Protein AF-A0A662J1P5-F1 (afdb_monomer)

Secondary structure (DSSP, 8-state):
--TTHHHHHHT--HHHHHHHHHHHHHHHHHHHHHHHHHH--HHHHHHHHHHHHHHHHHHHHHHHHHHTTS---HHHHHHHHHHHHHHHHHHHHHHS---

Structure (mmCIF, N/CA/C/O backbone):
data_AF-A0A662J1P5-F1
#
_entry.id   AF-A0A662J1P5-F1
#
loop_
_atom_site.group_PDB
_atom_site.id
_atom_site.type_symbol
_atom_site.label_atom_id
_atom_site.label_alt_id
_atom_site.label_comp_id
_atom_site.label_asym_id
_atom_site.label_entity_id
_atom_site.label_seq_id
_atom_site.pdbx_PDB_ins_code
_atom_site.Cartn_x
_atom_site.Cartn_y
_atom_site.Cartn_z
_atom_site.occupancy
_atom_site.B_iso_or_equiv
_atom_site.auth_seq_id
_atom_site.auth_comp_id
_atom_site.auth_asym_id
_atom_site.auth_atom_id
_atom_site.pdbx_PDB_model_num
ATOM 1 N N . MET A 1 1 ? -34.157 16.886 10.106 1.00 46.69 1 MET A N 1
ATOM 2 C CA . MET A 1 1 ? -32.851 16.217 10.322 1.00 46.69 1 MET A CA 1
ATOM 3 C C . MET A 1 1 ? -31.804 16.502 9.219 1.00 46.69 1 MET A C 1
ATOM 5 O O . MET A 1 1 ? -30.836 15.769 9.108 1.00 46.69 1 MET A O 1
ATOM 9 N N . ALA A 1 2 ? -31.903 17.608 8.457 1.00 52.12 2 ALA A N 1
ATOM 10 C CA . ALA A 1 2 ? -31.002 17.923 7.328 1.00 52.12 2 ALA A CA 1
ATOM 11 C C . ALA A 1 2 ? -29.864 18.929 7.643 1.00 52.12 2 ALA A C 1
ATOM 13 O O . ALA A 1 2 ? -29.051 19.243 6.781 1.00 52.12 2 ALA A O 1
ATOM 14 N N . LYS A 1 3 ? -29.778 19.455 8.876 1.00 49.72 3 LYS A N 1
ATOM 15 C CA . LYS A 1 3 ? -28.873 20.575 9.219 1.00 49.72 3 LYS A CA 1
ATOM 16 C C . LYS A 1 3 ? -27.455 20.144 9.643 1.00 49.72 3 LYS A C 1
ATOM 18 O O . LYS A 1 3 ? -26.560 20.981 9.687 1.00 49.72 3 LYS A O 1
ATOM 23 N N . ALA A 1 4 ? -27.229 18.854 9.919 1.00 52.78 4 ALA A N 1
ATOM 24 C CA . ALA A 1 4 ? -25.916 18.325 10.319 1.00 52.78 4 ALA A CA 1
ATOM 25 C C . ALA A 1 4 ? -25.026 17.927 9.123 1.00 52.78 4 ALA A C 1
ATOM 27 O O . ALA A 1 4 ? -23.809 18.072 9.182 1.00 52.78 4 ALA A O 1
ATOM 28 N N . GLN A 1 5 ? -25.633 17.511 8.007 1.00 52.62 5 GLN A N 1
ATOM 29 C CA . GLN A 1 5 ? -24.929 17.105 6.781 1.00 52.62 5 GLN A CA 1
ATOM 30 C C . GLN A 1 5 ? -24.227 18.297 6.089 1.00 52.62 5 GLN A C 1
ATOM 32 O O . GLN A 1 5 ? -23.157 18.139 5.508 1.00 52.62 5 GLN A O 1
ATOM 37 N N . GLY A 1 6 ? -24.762 19.520 6.231 1.00 42.75 6 GLY A N 1
ATOM 38 C CA . GLY A 1 6 ? -24.180 20.737 5.644 1.00 42.75 6 GLY A CA 1
ATOM 39 C C . GLY A 1 6 ? -22.871 21.208 6.294 1.00 42.75 6 GLY A C 1
ATOM 40 O O . GLY A 1 6 ? -22.030 21.780 5.614 1.00 42.75 6 GLY A O 1
ATOM 41 N N . LYS A 1 7 ? -22.642 20.933 7.587 1.00 49.41 7 LYS A N 1
ATOM 42 C CA . LYS A 1 7 ? -21.355 21.235 8.253 1.00 49.41 7 LYS A CA 1
ATOM 43 C C . LYS A 1 7 ? -20.310 20.136 8.049 1.00 49.41 7 LYS A C 1
ATOM 45 O O . LYS A 1 7 ? -19.119 20.428 8.067 1.00 49.41 7 LYS A O 1
ATOM 50 N N . LEU A 1 8 ? -20.761 18.903 7.816 1.00 54.41 8 LEU A N 1
ATOM 51 C CA . LEU A 1 8 ? -19.901 17.745 7.580 1.00 54.41 8 LEU A CA 1
ATOM 52 C C . LEU A 1 8 ? -19.174 17.834 6.223 1.00 54.41 8 LEU A C 1
ATOM 54 O O . LEU A 1 8 ? -18.015 17.451 6.122 1.00 54.41 8 LEU A O 1
ATOM 58 N N . CYS A 1 9 ? -19.822 18.415 5.206 1.00 54.41 9 CYS A N 1
ATOM 59 C CA . CYS A 1 9 ? -19.241 18.616 3.872 1.00 54.41 9 CYS A CA 1
ATOM 60 C C . CYS A 1 9 ? -18.371 19.889 3.755 1.00 54.41 9 CYS A C 1
ATOM 62 O O . CYS A 1 9 ? -17.449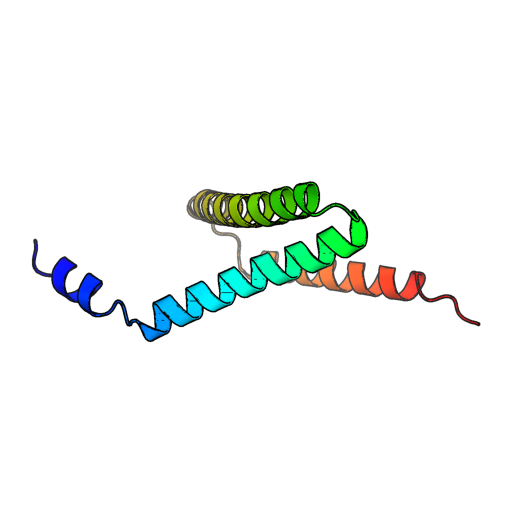 19.930 2.945 1.00 54.41 9 CYS A O 1
ATOM 64 N N . LEU A 1 10 ? -18.625 20.928 4.563 1.00 53.38 10 LEU A N 1
ATOM 65 C CA . LEU A 1 10 ? -17.890 22.206 4.506 1.00 53.38 10 LEU A CA 1
ATOM 66 C C . LEU A 1 10 ? -16.519 22.171 5.201 1.00 53.38 10 LEU A C 1
ATOM 68 O O . LEU A 1 10 ? -15.676 23.024 4.938 1.00 53.38 10 LEU A O 1
ATOM 72 N N . VAL A 1 11 ? -16.267 21.166 6.046 1.00 55.25 11 VAL A N 1
ATOM 73 C CA . VAL A 1 11 ? -14.940 20.880 6.626 1.00 55.25 11 VAL A CA 1
ATOM 74 C C . VAL A 1 11 ? -14.274 19.706 5.893 1.00 55.25 11 VAL A C 1
ATOM 76 O O . VAL A 1 11 ? -13.388 19.035 6.414 1.00 55.25 11 VAL A O 1
ATOM 79 N N . ALA A 1 12 ? -14.616 19.488 4.622 1.00 55.75 12 ALA A N 1
ATOM 80 C CA . ALA A 1 12 ? -13.679 18.885 3.683 1.00 55.75 12 ALA A CA 1
ATOM 81 C C . ALA A 1 12 ? -12.547 19.899 3.439 1.00 55.75 12 ALA A C 1
ATOM 83 O O . ALA A 1 12 ? -12.498 20.595 2.429 1.00 55.75 12 ALA A O 1
ATOM 84 N N . ASN A 1 13 ? -11.663 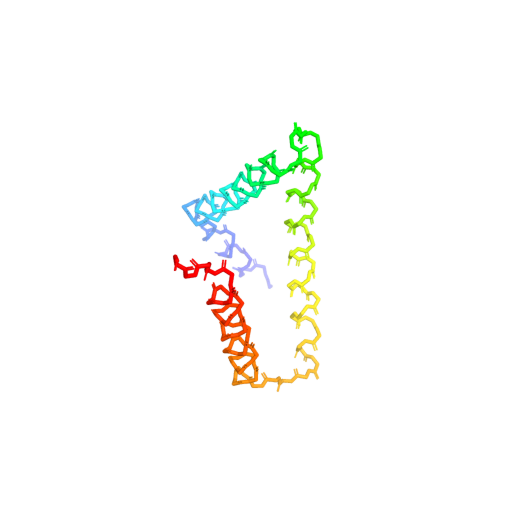20.053 4.427 1.00 67.31 13 ASN A N 1
ATOM 85 C CA . ASN A 1 13 ? -10.486 20.897 4.324 1.00 67.31 13 ASN A CA 1
ATOM 86 C C . ASN A 1 13 ? -9.671 20.384 3.131 1.00 67.31 13 ASN A C 1
ATOM 88 O O . ASN A 1 13 ? -9.108 19.289 3.194 1.00 67.31 13 ASN A O 1
ATOM 92 N N . SER A 1 14 ? -9.628 21.148 2.039 1.00 67.50 14 SER A N 1
ATOM 93 C CA . SER A 1 14 ? -8.917 20.787 0.806 1.00 67.50 14 SER A CA 1
ATOM 94 C C . SER A 1 14 ? -7.468 20.378 1.079 1.00 67.50 14 SER A C 1
ATOM 96 O O . SER A 1 14 ? -6.942 19.492 0.411 1.00 67.50 14 SER A O 1
ATOM 98 N N . LYS A 1 15 ? -6.855 20.926 2.138 1.00 74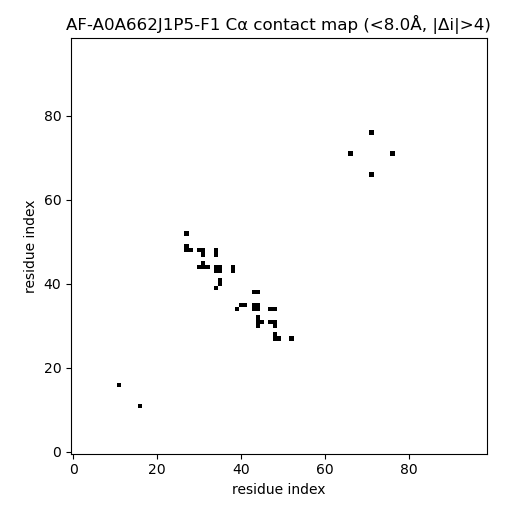.94 15 LYS A N 1
ATOM 99 C CA . LYS A 1 15 ? -5.516 20.550 2.612 1.00 74.94 15 LYS A CA 1
ATOM 100 C C . LYS A 1 15 ? -5.446 19.115 3.146 1.00 74.94 15 LYS A C 1
ATOM 102 O O . LYS A 1 15 ? -4.441 18.446 2.936 1.00 74.94 15 LYS A O 1
ATOM 107 N N . VAL A 1 16 ? -6.486 18.628 3.825 1.00 76.94 16 VAL A N 1
ATOM 108 C CA . VAL A 1 16 ? -6.547 17.258 4.368 1.00 76.94 16 VAL A CA 1
ATOM 109 C C . VAL A 1 16 ? -6.796 16.250 3.251 1.00 76.94 16 VAL A C 1
ATOM 111 O O . VAL A 1 16 ? -6.112 15.232 3.198 1.00 76.94 16 VAL A O 1
ATOM 114 N N . LEU A 1 17 ? -7.705 16.552 2.318 1.00 78.00 17 LEU A N 1
ATOM 115 C CA . LEU A 1 17 ? -7.917 15.715 1.133 1.00 78.00 17 LEU A CA 1
ATOM 116 C C . LEU A 1 17 ? -6.659 15.649 0.262 1.00 78.00 17 LEU A C 1
ATOM 118 O O . LEU A 1 17 ? -6.238 14.555 -0.108 1.00 78.00 17 LEU A O 1
ATOM 122 N N . ALA A 1 18 ? -6.010 16.791 0.015 1.00 81.56 18 ALA A N 1
ATOM 123 C CA . ALA A 1 18 ? -4.746 16.842 -0.712 1.00 81.56 18 ALA A CA 1
ATOM 124 C C . ALA A 1 18 ? -3.649 16.050 0.010 1.00 81.56 18 ALA A C 1
ATOM 126 O O . ALA A 1 18 ? -2.961 15.255 -0.620 1.00 81.56 18 ALA A O 1
ATOM 127 N N . LYS A 1 19 ? -3.518 16.188 1.336 1.00 78.19 19 LYS A N 1
ATOM 128 C CA . LYS A 1 19 ? -2.545 15.421 2.129 1.00 78.19 19 LYS A CA 1
ATOM 129 C C . LYS A 1 19 ? -2.775 13.911 2.015 1.00 78.19 19 LYS A C 1
ATOM 131 O O . LYS A 1 19 ? -1.823 13.168 1.784 1.00 78.19 19 LYS A O 1
ATOM 136 N N . THR A 1 20 ? -4.019 13.458 2.160 1.00 80.00 20 THR A N 1
ATOM 137 C CA . THR A 1 20 ? -4.370 12.035 2.056 1.00 80.00 20 THR A CA 1
ATOM 138 C C . THR A 1 20 ? -4.131 11.510 0.645 1.00 80.00 20 THR A C 1
ATOM 140 O O . THR A 1 20 ? -3.553 10.436 0.487 1.00 80.00 20 THR A O 1
ATOM 143 N N . PHE A 1 21 ? -4.510 12.273 -0.380 1.00 86.31 21 PHE A N 1
ATOM 144 C CA . PHE A 1 21 ? -4.277 11.900 -1.771 1.00 86.31 21 PHE A CA 1
ATOM 145 C C . PHE A 1 21 ? -2.780 11.797 -2.079 1.00 86.31 21 PHE A C 1
ATOM 147 O O . PHE A 1 21 ? -2.336 10.768 -2.583 1.00 86.31 21 PHE A O 1
ATOM 154 N N . SER A 1 22 ? -1.983 12.791 -1.679 1.00 85.56 22 SER A N 1
ATOM 155 C CA . SER A 1 22 ? -0.527 12.764 -1.842 1.00 85.56 22 SER A CA 1
ATOM 156 C C . SER A 1 22 ? 0.104 11.556 -1.150 1.00 85.56 22 SER A C 1
ATOM 158 O O . SER A 1 22 ? 0.958 10.896 -1.734 1.00 85.56 22 SER A O 1
ATOM 160 N N . TRP A 1 23 ? -0.347 11.206 0.058 1.00 84.44 23 TRP A N 1
ATOM 161 C CA . TRP A 1 23 ? 0.137 10.011 0.755 1.00 84.44 23 TRP A CA 1
ATOM 162 C C . TRP A 1 23 ? -0.177 8.716 -0.006 1.00 84.44 23 TRP A C 1
ATOM 164 O O . TRP A 1 23 ? 0.667 7.826 -0.110 1.00 84.44 23 TRP A O 1
ATOM 174 N N . LYS A 1 24 ? -1.378 8.614 -0.583 1.00 87.81 24 LYS A N 1
ATOM 175 C CA . LYS A 1 24 ? -1.797 7.446 -1.369 1.00 87.81 24 LYS A CA 1
ATOM 176 C C . LYS A 1 24 ? -1.029 7.330 -2.682 1.00 87.81 24 LYS A C 1
ATOM 178 O O . LYS A 1 24 ? -0.556 6.242 -3.002 1.00 87.81 24 LYS A O 1
ATOM 183 N N . VAL A 1 25 ? -0.840 8.443 -3.389 1.00 89.19 25 VAL A N 1
ATOM 184 C CA . VAL A 1 25 ? -0.048 8.501 -4.626 1.00 89.19 25 VAL A CA 1
ATOM 185 C C . VAL A 1 25 ? 1.396 8.082 -4.364 1.00 89.19 25 VAL A C 1
ATOM 187 O O . VAL A 1 25 ? 1.914 7.230 -5.081 1.00 89.19 25 VAL A O 1
ATOM 190 N N . LEU A 1 26 ? 2.018 8.596 -3.298 1.00 92.25 26 LEU A N 1
ATOM 191 C CA . LEU A 1 26 ? 3.361 8.175 -2.894 1.00 92.25 26 LEU A CA 1
ATOM 192 C C . LEU A 1 26 ? 3.421 6.675 -2.581 1.00 92.25 26 LEU A C 1
ATOM 194 O O . LEU A 1 26 ? 4.346 6.004 -3.021 1.00 92.25 26 LEU A O 1
ATOM 198 N N . GLY A 1 27 ? 2.428 6.125 -1.879 1.00 87.75 27 GLY A N 1
ATOM 199 C CA . GLY A 1 27 ? 2.379 4.690 -1.582 1.00 87.75 27 GLY A CA 1
ATOM 200 C C . GLY A 1 27 ? 2.293 3.810 -2.834 1.00 87.75 27 GLY A C 1
ATOM 201 O O . GLY A 1 27 ? 2.999 2.806 -2.928 1.00 87.75 27 GLY A O 1
ATOM 202 N N . VAL A 1 28 ? 1.460 4.193 -3.807 1.00 92.00 28 VAL A N 1
ATOM 203 C CA . VAL A 1 28 ? 1.350 3.484 -5.094 1.00 92.00 28 VAL A CA 1
ATOM 204 C C . VAL A 1 28 ? 2.651 3.602 -5.892 1.00 92.00 28 VAL A C 1
ATOM 206 O O . VAL A 1 28 ? 3.126 2.594 -6.407 1.00 92.00 28 VAL A O 1
ATOM 209 N N . LEU A 1 29 ? 3.261 4.791 -5.944 1.00 94.38 29 LEU A N 1
ATOM 210 C CA . LEU A 1 29 ? 4.532 5.027 -6.637 1.00 94.38 29 LEU A CA 1
ATOM 211 C C . LEU A 1 29 ? 5.679 4.215 -6.036 1.00 94.38 29 LEU A C 1
ATOM 213 O O . LEU A 1 29 ? 6.391 3.539 -6.769 1.00 94.38 29 LEU A O 1
ATOM 217 N N . THR A 1 30 ? 5.847 4.240 -4.714 1.00 92.62 30 THR A N 1
ATOM 218 C CA . THR A 1 30 ? 6.909 3.481 -4.043 1.00 92.62 30 THR A CA 1
ATOM 219 C C . THR A 1 30 ? 6.761 1.989 -4.308 1.00 92.62 30 THR A C 1
ATOM 221 O O . THR A 1 30 ? 7.733 1.330 -4.669 1.00 92.62 30 THR A O 1
ATOM 224 N N . LEU A 1 31 ? 5.543 1.449 -4.192 1.00 93.44 31 LEU A N 1
ATOM 225 C CA . LEU A 1 31 ? 5.307 0.034 -4.463 1.00 93.44 31 LEU A CA 1
ATOM 226 C C . LEU A 1 31 ? 5.504 -0.309 -5.943 1.00 93.44 31 LEU A C 1
ATOM 228 O O . LEU A 1 31 ? 6.046 -1.367 -6.254 1.00 93.44 31 LEU A O 1
ATOM 232 N N . PHE A 1 32 ? 5.115 0.584 -6.852 1.00 92.12 32 PHE A N 1
ATOM 233 C CA . PHE A 1 32 ? 5.381 0.438 -8.279 1.00 92.12 32 PHE A CA 1
ATOM 234 C C . PHE A 1 32 ? 6.886 0.394 -8.567 1.00 92.12 32 PHE A C 1
ATOM 236 O O . PHE A 1 32 ? 7.335 -0.498 -9.274 1.00 92.12 32 PHE A O 1
ATOM 243 N N . ILE A 1 33 ? 7.680 1.292 -7.977 1.00 93.94 33 ILE A N 1
ATOM 244 C CA . ILE A 1 33 ? 9.140 1.317 -8.151 1.00 93.94 33 ILE A CA 1
ATOM 245 C C . ILE A 1 33 ? 9.765 0.027 -7.612 1.00 93.94 33 ILE A C 1
ATOM 247 O O . ILE A 1 33 ? 10.538 -0.616 -8.317 1.00 93.94 33 ILE A O 1
ATOM 251 N N . VAL A 1 34 ? 9.398 -0.389 -6.397 1.00 94.38 34 VAL A N 1
ATOM 252 C CA . VAL A 1 34 ? 9.928 -1.618 -5.783 1.00 94.38 34 VAL A CA 1
ATOM 253 C C . VAL A 1 34 ? 9.546 -2.851 -6.603 1.00 94.38 34 VAL A C 1
ATOM 255 O O . VAL A 1 34 ? 10.405 -3.665 -6.930 1.00 94.38 34 VAL A O 1
ATOM 258 N N . SER A 1 35 ? 8.276 -2.987 -6.988 1.00 91.44 35 SER A N 1
ATOM 259 C CA . SER A 1 35 ? 7.824 -4.119 -7.810 1.00 91.44 35 SER A CA 1
ATOM 260 C C . SER A 1 35 ? 8.428 -4.104 -9.216 1.00 91.44 35 SER A C 1
ATOM 262 O O . SER A 1 35 ? 8.722 -5.176 -9.746 1.00 91.44 35 SER A O 1
ATOM 264 N N . TYR A 1 36 ? 8.705 -2.926 -9.781 1.00 91.44 36 TYR A N 1
ATOM 265 C CA . TYR A 1 36 ? 9.402 -2.780 -11.058 1.00 91.44 36 TYR A CA 1
ATOM 266 C C . TYR A 1 36 ? 10.860 -3.204 -10.970 1.00 91.44 36 TYR A C 1
ATOM 268 O O . TYR A 1 36 ? 11.324 -3.936 -11.840 1.00 91.44 36 TYR A O 1
ATOM 276 N N . MET A 1 37 ? 11.560 -2.831 -9.898 1.00 93.00 37 MET A N 1
ATOM 277 C CA . MET A 1 37 ? 12.921 -3.309 -9.655 1.00 93.00 37 MET A CA 1
ATOM 278 C C . MET A 1 37 ? 12.984 -4.836 -9.529 1.00 93.00 37 MET A C 1
ATOM 280 O O . MET A 1 37 ? 13.969 -5.436 -9.946 1.00 93.00 37 MET A O 1
ATOM 284 N N . LEU A 1 38 ? 11.938 -5.465 -8.986 1.00 91.62 38 LEU A N 1
ATOM 285 C CA . LEU A 1 38 ? 11.872 -6.920 -8.821 1.00 91.62 38 LEU A CA 1
ATOM 286 C C . LEU A 1 38 ? 11.427 -7.659 -10.092 1.00 91.62 38 LEU A C 1
ATOM 288 O O . LEU A 1 38 ? 11.929 -8.741 -10.377 1.00 91.62 38 LEU A O 1
ATOM 292 N N . THR A 1 39 ? 10.477 -7.100 -10.844 1.00 90.38 39 THR A N 1
ATOM 293 C CA . THR A 1 39 ? 9.816 -7.801 -11.962 1.00 90.38 39 THR A CA 1
ATOM 294 C C . THR A 1 39 ? 10.382 -7.408 -13.327 1.00 90.38 39 THR A C 1
ATOM 296 O O . THR A 1 39 ? 10.216 -8.141 -14.298 1.00 90.38 39 THR A O 1
ATOM 299 N N . GLY A 1 40 ? 10.982 -6.222 -13.449 1.00 88.62 40 GLY A N 1
ATOM 300 C CA . GLY A 1 40 ? 11.470 -5.659 -14.714 1.00 88.62 40 GLY A CA 1
ATOM 301 C C . GLY A 1 40 ? 10.377 -5.280 -15.726 1.00 88.62 40 GLY A C 1
ATOM 302 O O . GLY A 1 40 ? 10.689 -4.768 -16.797 1.00 88.62 40 GLY A O 1
ATOM 303 N N . SER A 1 41 ? 9.094 -5.507 -15.412 1.00 87.38 41 SER A N 1
ATOM 304 C CA . SER A 1 41 ? 7.954 -5.213 -16.289 1.00 87.38 41 SER A CA 1
ATOM 305 C C . SER A 1 41 ? 7.050 -4.132 -15.689 1.00 87.38 41 SER A C 1
ATOM 307 O O . SER A 1 41 ? 6.548 -4.303 -14.570 1.00 87.38 41 SER A O 1
ATOM 309 N N . PRO A 1 42 ? 6.768 -3.037 -16.421 1.00 87.62 42 PRO A N 1
ATOM 310 C CA . PRO A 1 42 ? 5.916 -1.961 -15.922 1.00 87.62 42 PRO A CA 1
ATOM 311 C C . PRO A 1 42 ? 4.448 -2.394 -15.815 1.00 87.62 42 PRO A C 1
ATOM 313 O O . PRO A 1 42 ? 3.741 -1.954 -14.912 1.00 87.62 42 PRO A O 1
ATOM 316 N N . VAL A 1 43 ? 3.993 -3.304 -16.685 1.00 91.50 43 VAL A N 1
ATOM 317 C CA . VAL A 1 43 ? 2.612 -3.811 -16.671 1.00 91.50 43 VAL A CA 1
ATOM 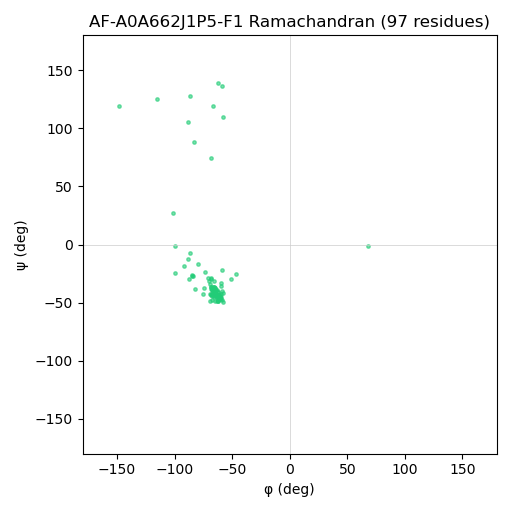318 C C . VAL A 1 43 ? 2.354 -4.636 -15.411 1.00 91.50 43 VAL A C 1
ATOM 320 O O . VAL A 1 43 ? 1.376 -4.393 -14.710 1.00 91.50 43 VAL A O 1
ATOM 323 N N . ALA A 1 44 ? 3.259 -5.561 -15.080 1.00 89.75 44 ALA A N 1
ATOM 324 C CA . ALA A 1 44 ? 3.139 -6.384 -13.875 1.00 89.75 44 ALA A CA 1
ATOM 325 C C . ALA A 1 44 ? 3.256 -5.549 -12.586 1.00 89.75 44 ALA A C 1
ATOM 327 O O . ALA A 1 44 ? 2.541 -5.773 -11.616 1.00 89.75 44 ALA A O 1
ATOM 328 N N . SER A 1 45 ? 4.117 -4.534 -12.586 1.00 92.56 45 SER A N 1
ATOM 329 C CA . SER A 1 45 ? 4.299 -3.642 -11.432 1.00 92.56 45 SER A CA 1
ATOM 330 C C . SER A 1 45 ? 3.065 -2.774 -11.180 1.00 92.56 45 SER A C 1
ATOM 332 O O . SER A 1 45 ? 2.656 -2.567 -10.036 1.00 92.56 45 SER A O 1
ATOM 334 N N . GLY A 1 46 ? 2.423 -2.307 -12.256 1.00 91.38 46 GLY A N 1
ATOM 335 C CA . GLY A 1 46 ? 1.179 -1.542 -12.187 1.00 91.38 46 GLY A CA 1
ATOM 336 C C . GLY A 1 46 ? 0.027 -2.351 -11.595 1.00 91.38 46 GLY A C 1
ATOM 337 O O . GLY A 1 46 ? -0.683 -1.854 -10.718 1.00 91.38 46 GLY A O 1
ATOM 338 N N . THR A 1 47 ? -0.133 -3.609 -12.019 1.00 92.75 47 THR A N 1
ATOM 339 C CA . THR A 1 47 ? -1.174 -4.486 -11.467 1.00 92.75 47 THR A CA 1
ATOM 340 C C . THR A 1 47 ? -0.916 -4.796 -9.996 1.00 92.75 47 THR A C 1
ATOM 342 O O . THR A 1 47 ? -1.828 -4.638 -9.189 1.00 92.75 47 THR A O 1
ATOM 345 N N . ILE A 1 48 ? 0.323 -5.125 -9.611 1.00 92.94 48 ILE A N 1
ATOM 346 C CA . ILE A 1 48 ? 0.692 -5.368 -8.206 1.00 92.94 48 ILE A CA 1
ATOM 347 C C . ILE A 1 48 ? 0.384 -4.144 -7.337 1.00 92.94 48 ILE A C 1
ATOM 349 O O . ILE A 1 48 ? -0.260 -4.280 -6.295 1.00 92.94 48 ILE A O 1
ATOM 353 N N . ALA A 1 49 ? 0.806 -2.950 -7.761 1.00 92.88 49 ALA A N 1
ATOM 354 C CA . ALA A 1 49 ? 0.632 -1.735 -6.973 1.00 92.88 49 ALA A CA 1
ATOM 355 C C . ALA A 1 49 ? -0.850 -1.397 -6.734 1.00 92.88 49 ALA A C 1
ATOM 357 O O . ALA A 1 49 ? -1.241 -1.081 -5.605 1.00 92.88 49 ALA A O 1
ATOM 358 N N . LEU A 1 50 ? -1.682 -1.505 -7.776 1.00 90.19 50 LEU A N 1
ATOM 359 C CA . LEU A 1 50 ? -3.122 -1.249 -7.686 1.00 90.19 50 LEU A CA 1
ATOM 360 C C . LEU A 1 50 ? -3.842 -2.320 -6.866 1.00 90.19 50 LEU A C 1
ATOM 362 O O . LEU A 1 50 ? -4.599 -1.987 -5.951 1.00 90.19 50 LEU A O 1
ATOM 366 N N . THR A 1 51 ? -3.582 -3.598 -7.149 1.00 91.44 51 THR A N 1
ATOM 367 C CA . THR A 1 51 ? -4.200 -4.716 -6.431 1.00 91.44 51 THR A CA 1
ATOM 368 C C . THR A 1 51 ? -3.840 -4.682 -4.951 1.00 91.44 51 THR A C 1
ATOM 370 O O . THR A 1 51 ? -4.733 -4.825 -4.120 1.00 91.44 51 THR A O 1
ATOM 373 N N . TYR A 1 52 ? -2.579 -4.413 -4.596 1.00 90.44 52 TYR A N 1
ATOM 374 C CA . TYR A 1 52 ? -2.167 -4.269 -3.199 1.00 90.44 52 TYR A CA 1
ATOM 375 C C . TYR A 1 52 ? -2.937 -3.153 -2.495 1.00 90.44 52 TYR A C 1
ATOM 377 O O . TYR A 1 52 ? -3.469 -3.371 -1.410 1.00 90.44 52 TYR A O 1
ATOM 385 N N . HIS A 1 53 ? -3.043 -1.968 -3.105 1.00 88.06 53 HIS A N 1
ATOM 386 C CA . HIS A 1 53 ? -3.735 -0.842 -2.475 1.00 88.06 53 HIS A CA 1
ATOM 387 C C . HIS A 1 53 ? -5.235 -1.114 -2.278 1.00 88.06 53 HIS A C 1
ATOM 389 O O . HIS A 1 53 ? -5.775 -0.789 -1.219 1.00 88.06 53 HIS A O 1
ATOM 395 N N . LEU A 1 54 ? -5.886 -1.748 -3.260 1.00 88.56 54 LEU A N 1
ATOM 396 C CA . LEU A 1 54 ? -7.291 -2.158 -3.172 1.00 88.56 54 LEU A CA 1
ATOM 397 C C . LEU A 1 54 ? -7.501 -3.224 -2.096 1.00 88.56 54 LEU A C 1
ATOM 399 O O . LEU A 1 54 ? -8.373 -3.066 -1.240 1.00 88.56 54 LEU A O 1
ATOM 403 N N . LEU A 1 55 ? -6.677 -4.275 -2.100 1.00 90.44 55 LEU A N 1
ATOM 404 C CA . LEU A 1 55 ? -6.735 -5.331 -1.094 1.00 90.44 55 LEU A CA 1
ATOM 405 C C . LEU A 1 55 ? -6.521 -4.771 0.304 1.00 90.44 55 LEU A C 1
ATOM 407 O O . LEU A 1 55 ? -7.241 -5.164 1.207 1.00 90.44 55 LEU A O 1
ATOM 411 N N . ASN A 1 56 ? -5.601 -3.824 0.489 1.00 86.94 56 ASN A N 1
ATOM 412 C CA . ASN A 1 56 ? -5.346 -3.243 1.804 1.00 86.94 56 ASN A CA 1
ATOM 413 C C . ASN A 1 56 ? -6.564 -2.466 2.334 1.00 86.94 56 ASN A C 1
ATOM 415 O O . ASN A 1 56 ? -6.880 -2.539 3.519 1.00 86.94 56 ASN A O 1
ATOM 419 N N . THR A 1 57 ? -7.293 -1.760 1.462 1.00 84.12 57 THR A N 1
ATOM 420 C CA . THR A 1 57 ? -8.555 -1.101 1.835 1.00 84.12 57 THR A CA 1
ATOM 421 C C . THR A 1 57 ? -9.651 -2.114 2.165 1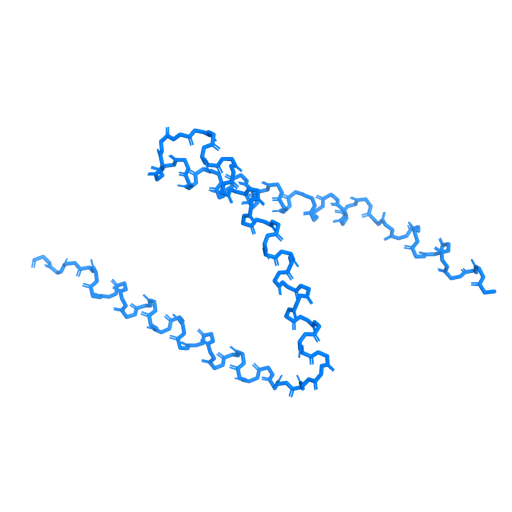.00 84.12 57 THR A C 1
ATOM 423 O O . THR A 1 57 ? -10.334 -1.953 3.176 1.00 84.12 57 THR A O 1
ATOM 426 N N . VAL A 1 58 ? -9.802 -3.169 1.359 1.00 85.75 58 VAL A N 1
ATOM 427 C CA . VAL A 1 58 ? -10.782 -4.237 1.618 1.00 85.75 58 VAL A CA 1
ATOM 428 C C . VAL A 1 58 ? -10.449 -4.977 2.913 1.00 85.75 58 VAL A C 1
ATOM 430 O O . VAL A 1 58 ? -11.332 -5.186 3.737 1.00 85.75 58 VAL A O 1
ATOM 433 N N . LEU A 1 59 ? -9.182 -5.326 3.127 1.00 86.19 59 LEU A N 1
ATOM 434 C CA . LEU A 1 59 ? -8.695 -6.004 4.321 1.00 86.19 59 LEU A CA 1
ATOM 435 C C . LEU A 1 59 ? -8.923 -5.146 5.562 1.00 86.19 59 LEU A C 1
ATOM 437 O O . LEU A 1 59 ? -9.388 -5.675 6.559 1.00 86.19 59 LEU A O 1
ATOM 441 N N . TYR A 1 60 ? -8.651 -3.839 5.502 1.00 81.56 60 TYR A N 1
ATOM 442 C CA . TYR A 1 60 ? -8.931 -2.929 6.613 1.00 81.56 60 TYR A CA 1
ATOM 443 C C . TYR A 1 60 ? -10.424 -2.894 6.952 1.00 81.56 60 TYR A C 1
ATOM 445 O O . TYR A 1 60 ? -10.786 -3.038 8.115 1.00 81.56 60 TYR A O 1
ATOM 453 N N . TYR A 1 61 ? -11.291 -2.783 5.941 1.00 82.00 61 TYR A N 1
ATOM 454 C CA . TYR A 1 61 ? -12.740 -2.796 6.147 1.00 82.00 61 TYR A CA 1
ATOM 455 C C . TYR A 1 61 ? -13.234 -4.132 6.720 1.00 82.00 61 TYR A C 1
ATOM 457 O O . TYR A 1 61 ? -14.026 -4.159 7.660 1.00 82.00 61 TYR A O 1
ATOM 465 N N . LEU A 1 62 ? -12.750 -5.257 6.185 1.00 84.88 62 LEU A N 1
ATOM 466 C CA . LEU A 1 62 ? -13.073 -6.584 6.707 1.00 84.88 62 LEU A CA 1
ATOM 467 C C . LEU A 1 62 ? -12.518 -6.789 8.118 1.00 84.88 62 LEU A C 1
ATOM 469 O O . LEU A 1 62 ? -13.196 -7.394 8.939 1.00 84.88 62 LEU A O 1
ATOM 473 N N . HIS A 1 63 ? -11.325 -6.274 8.412 1.00 81.25 63 HIS A N 1
ATOM 474 C CA . HIS A 1 63 ? -10.711 -6.313 9.734 1.00 81.25 63 HIS A CA 1
ATOM 475 C C . HIS A 1 63 ? -11.545 -5.522 10.744 1.00 81.25 63 HIS A C 1
ATOM 477 O O . HIS A 1 63 ? -11.866 -6.049 11.801 1.00 81.25 63 HIS A O 1
ATOM 483 N N . GLU A 1 64 ? -11.946 -4.294 10.411 1.00 80.12 64 GLU A N 1
ATOM 484 C CA . GLU A 1 64 ? -12.816 -3.463 11.251 1.00 80.12 64 GLU A CA 1
ATOM 485 C C . GLU A 1 64 ? -14.170 -4.143 11.490 1.00 80.12 64 GLU A C 1
ATOM 487 O O . GLU A 1 64 ? -14.592 -4.296 12.634 1.00 80.12 64 GLU A O 1
ATOM 492 N N . LYS A 1 65 ? -14.790 -4.687 10.439 1.00 77.56 65 LYS A N 1
ATOM 493 C CA . LYS A 1 65 ? -16.065 -5.409 10.540 1.00 77.56 65 LYS A CA 1
ATOM 494 C C . LYS A 1 65 ? -15.967 -6.721 11.329 1.00 77.56 65 LYS A C 1
ATOM 496 O O . LYS A 1 65 ? -16.896 -7.081 12.047 1.00 77.56 65 LYS A O 1
ATOM 501 N N . ALA A 1 66 ? -14.860 -7.452 11.205 1.00 78.94 66 ALA A N 1
ATOM 502 C CA . ALA A 1 66 ? -14.604 -8.658 11.994 1.00 78.94 66 ALA A CA 1
ATOM 503 C C . ALA A 1 66 ? -14.369 -8.328 13.481 1.00 78.94 66 ALA A C 1
ATOM 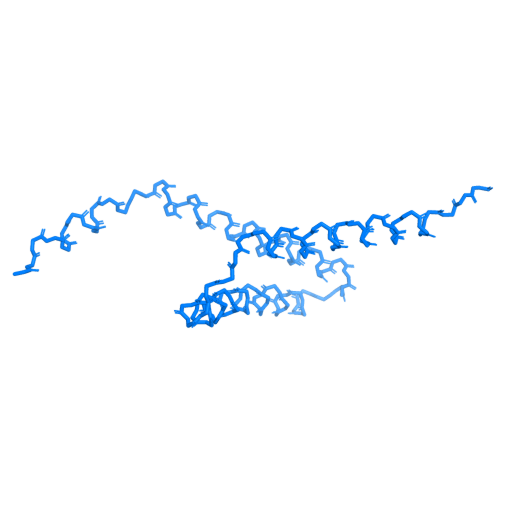505 O O . ALA A 1 66 ? -14.690 -9.135 14.353 1.00 78.94 66 ALA A O 1
ATOM 506 N N . TRP A 1 67 ? -13.845 -7.135 13.765 1.00 66.50 67 TRP A N 1
ATOM 507 C CA . TRP A 1 67 ? -13.537 -6.631 15.104 1.00 66.50 67 TRP A CA 1
ATOM 508 C C . TRP A 1 67 ? -14.737 -5.977 15.802 1.00 66.50 67 TRP A C 1
ATOM 510 O O . TRP A 1 67 ? -14.839 -6.033 17.025 1.00 66.50 67 TRP A O 1
ATOM 520 N N . GLU A 1 68 ? -15.697 -5.422 15.058 1.00 65.44 68 GLU A N 1
ATOM 521 C CA . GLU A 1 68 ? -16.972 -4.946 15.623 1.00 65.44 68 GLU A CA 1
ATOM 522 C C . GLU A 1 68 ? -17.757 -6.066 16.342 1.00 65.44 68 GLU A C 1
ATOM 524 O O . GLU A 1 68 ? -18.555 -5.778 17.233 1.00 65.44 68 GLU A O 1
ATOM 529 N N . GLY A 1 69 ? -17.502 -7.344 16.020 1.00 63.72 69 GLY A N 1
ATOM 530 C CA . GLY A 1 69 ? -18.110 -8.504 16.688 1.00 63.72 69 GLY A CA 1
ATOM 531 C C . GLY A 1 69 ? -17.328 -9.080 17.879 1.00 63.72 69 GLY A C 1
ATOM 532 O O . GLY A 1 69 ? -17.902 -9.794 18.697 1.00 63.72 69 GLY A O 1
ATOM 533 N N . HIS A 1 70 ? -16.037 -8.784 18.019 1.00 58.56 70 HIS A N 1
ATOM 534 C CA . HIS A 1 70 ? -15.188 -9.313 19.089 1.00 58.56 70 HIS A CA 1
ATOM 535 C C . HIS A 1 70 ? -14.149 -8.266 19.433 1.00 58.56 70 HIS A C 1
ATOM 537 O O . HIS A 1 70 ? -13.362 -7.960 18.562 1.00 58.56 70 HIS A O 1
ATOM 543 N N . HIS A 1 71 ? -14.130 -7.770 20.674 1.00 58.97 71 HIS A N 1
ATOM 544 C CA . HIS A 1 71 ? -13.260 -6.709 21.196 1.00 58.97 71 HIS A CA 1
ATOM 545 C C . HIS A 1 71 ? -11.886 -7.273 21.626 1.00 58.97 71 HIS A C 1
ATOM 547 O O . HIS A 1 71 ? -11.705 -7.649 22.786 1.00 58.97 71 HIS A O 1
ATOM 553 N N . PRO A 1 72 ? -10.872 -7.379 20.762 1.00 60.47 72 PRO A N 1
ATOM 554 C CA . PRO A 1 72 ? -9.553 -7.862 21.109 1.00 60.47 72 PRO A CA 1
ATOM 555 C C . PRO A 1 72 ? -8.755 -6.651 21.608 1.00 60.47 72 PRO A C 1
ATOM 557 O O . PRO A 1 72 ? -8.704 -5.566 21.032 1.00 60.47 72 PRO A O 1
ATOM 560 N N . SER A 1 73 ? -8.175 -6.796 22.785 1.00 60.91 73 SER A N 1
ATOM 561 C CA . SER A 1 73 ? -7.380 -5.738 23.392 1.00 60.91 73 SER A CA 1
ATOM 562 C C . SER A 1 73 ? -6.209 -5.366 22.476 1.00 60.91 73 SER A C 1
ATOM 564 O O . SER A 1 73 ? -5.506 -6.249 21.991 1.00 60.91 73 SER A O 1
ATOM 566 N N . VAL A 1 74 ? -5.945 -4.065 22.299 1.00 66.69 74 VAL A N 1
ATOM 567 C CA . VAL A 1 74 ? -4.769 -3.505 21.593 1.00 66.69 74 VAL A CA 1
ATOM 568 C C . VAL A 1 74 ? -3.458 -4.179 22.036 1.00 66.69 74 VAL A C 1
ATOM 570 O O . VAL A 1 74 ? -2.515 -4.290 21.261 1.00 66.69 74 VAL A O 1
ATOM 573 N N . LYS A 1 75 ? -3.424 -4.730 23.255 1.00 59.72 75 LYS A N 1
ATOM 574 C CA . LYS A 1 75 ? -2.322 -5.536 23.793 1.00 59.72 75 LYS A CA 1
ATOM 575 C C . LYS A 1 75 ? -2.017 -6.798 22.967 1.00 59.72 75 LYS A C 1
ATOM 577 O O . LYS A 1 75 ? -0.851 -7.137 22.829 1.00 59.72 75 LYS A O 1
ATOM 582 N N . ALA A 1 76 ? -3.021 -7.463 22.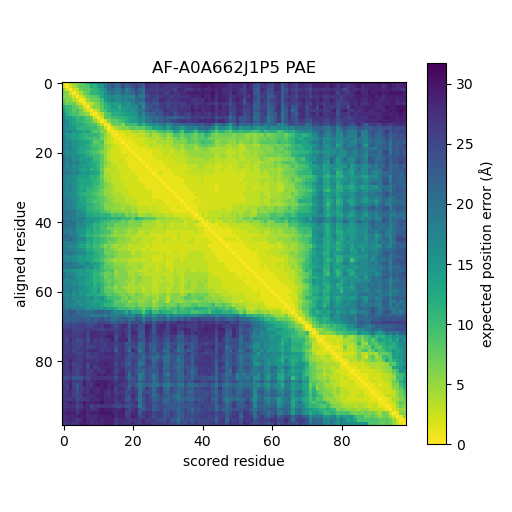390 1.00 58.19 76 ALA A N 1
ATOM 583 C CA . ALA A 1 76 ? -2.841 -8.650 21.545 1.00 58.19 76 ALA A CA 1
ATOM 584 C C . ALA A 1 76 ? -2.293 -8.292 20.152 1.00 58.19 76 ALA A C 1
ATOM 586 O O . ALA A 1 76 ? -1.421 -8.980 19.628 1.00 58.19 76 ALA A O 1
ATOM 587 N N . PHE A 1 77 ? -2.738 -7.165 19.590 1.00 64.12 77 PHE A N 1
ATOM 588 C CA . PHE A 1 77 ? -2.192 -6.627 18.343 1.00 64.12 77 PHE A CA 1
ATOM 589 C C . PHE A 1 77 ? -0.736 -6.173 18.520 1.00 64.12 77 PHE A C 1
ATOM 591 O O . PHE A 1 77 ? 0.128 -6.518 17.717 1.00 64.12 77 PHE A O 1
ATOM 598 N N . LEU A 1 78 ? -0.435 -5.483 19.626 1.00 66.81 78 LEU A N 1
ATOM 599 C CA . LEU A 1 78 ? 0.929 -5.087 19.978 1.00 66.81 78 LEU A CA 1
ATOM 600 C C . LEU A 1 78 ? 1.829 -6.299 20.251 1.00 66.81 78 LEU A C 1
ATOM 602 O O . LEU A 1 78 ? 2.964 -6.304 19.789 1.00 66.81 78 LEU A O 1
ATOM 606 N N . ALA A 1 79 ? 1.320 -7.348 20.905 1.00 64.50 79 ALA A N 1
ATOM 607 C CA . ALA A 1 79 ? 2.062 -8.594 21.099 1.00 64.50 79 ALA A CA 1
ATOM 608 C C . ALA A 1 79 ? 2.400 -9.279 19.761 1.00 64.50 79 ALA A C 1
ATOM 610 O O . ALA A 1 79 ? 3.528 -9.733 19.557 1.00 64.50 79 ALA A O 1
ATOM 611 N N . SER A 1 80 ? 1.464 -9.283 18.807 1.00 66.69 80 SER A N 1
ATOM 612 C CA . SER A 1 80 ? 1.713 -9.840 17.474 1.00 66.69 80 SER A CA 1
ATOM 613 C C . SER A 1 80 ? 2.716 -9.001 16.673 1.00 66.69 80 SER A C 1
ATOM 615 O O . SER A 1 80 ? 3.556 -9.563 15.971 1.00 66.69 80 SER A O 1
ATOM 617 N N . LEU A 1 81 ? 2.687 -7.670 16.808 1.00 73.75 8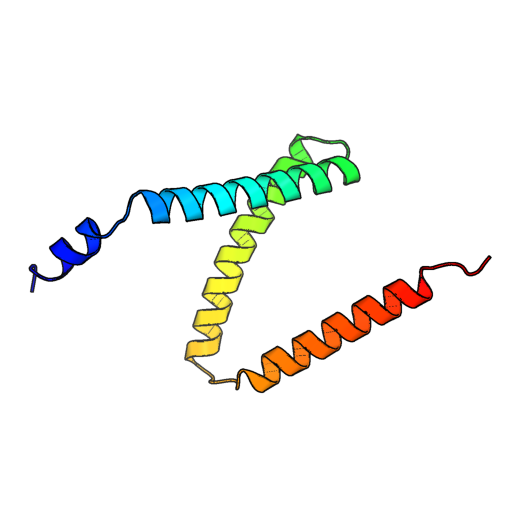1 LEU A N 1
ATOM 618 C CA . LEU A 1 81 ? 3.655 -6.772 16.170 1.00 73.75 81 LEU A CA 1
ATOM 619 C C . LEU A 1 81 ? 5.061 -6.934 16.751 1.00 73.75 81 LEU A C 1
ATOM 621 O O . LEU A 1 81 ? 6.032 -6.937 15.996 1.00 73.75 81 LEU A O 1
ATOM 625 N N . THR A 1 82 ? 5.188 -7.129 18.066 1.00 73.69 82 THR A N 1
ATOM 626 C CA . THR A 1 82 ? 6.493 -7.375 18.694 1.00 73.69 82 THR A CA 1
ATOM 627 C C . THR A 1 82 ? 7.100 -8.696 18.240 1.00 73.69 82 THR A C 1
ATOM 629 O O . THR A 1 82 ? 8.297 -8.744 17.974 1.00 73.69 82 THR A O 1
ATOM 632 N N . SER A 1 83 ? 6.290 -9.742 18.057 1.00 74.31 83 SER A N 1
ATOM 633 C CA . SER A 1 83 ? 6.768 -11.020 17.518 1.00 74.31 83 SER A CA 1
ATOM 634 C C . SER A 1 83 ? 7.165 -10.907 16.045 1.00 74.31 83 SER A C 1
ATOM 636 O O . SER A 1 83 ? 8.163 -11.499 15.639 1.00 74.31 83 SER A O 1
ATOM 638 N N . PHE A 1 84 ? 6.445 -10.104 15.256 1.00 83.19 84 PHE A N 1
ATOM 639 C CA . PHE A 1 84 ? 6.758 -9.889 13.842 1.00 83.19 84 PHE A CA 1
ATOM 640 C C . PHE A 1 84 ? 8.051 -9.085 13.648 1.00 83.19 84 PHE A C 1
ATOM 642 O O . PHE A 1 84 ? 8.889 -9.453 12.827 1.00 83.19 84 PHE A O 1
ATOM 649 N N . ILE A 1 85 ? 8.251 -8.027 14.441 1.00 83.81 85 ILE A N 1
ATOM 650 C CA . ILE A 1 85 ? 9.476 -7.213 14.427 1.00 83.81 85 ILE A CA 1
ATOM 651 C C . ILE A 1 85 ? 10.666 -8.031 14.944 1.00 83.81 85 ILE A C 1
ATOM 653 O O . ILE A 1 85 ? 11.735 -8.008 14.345 1.00 83.81 85 ILE A O 1
ATOM 657 N N . LEU A 1 86 ? 10.484 -8.813 16.011 1.00 84.25 86 LEU A N 1
ATOM 658 C CA . LEU A 1 86 ? 11.550 -9.657 16.555 1.00 84.25 86 LEU A CA 1
ATOM 659 C C . LEU A 1 86 ? 11.945 -10.774 15.578 1.00 84.25 86 LEU A C 1
ATOM 661 O O . LEU A 1 86 ? 13.129 -11.042 15.397 1.00 84.25 86 LEU A O 1
ATOM 665 N N . SER A 1 87 ? 10.967 -11.389 14.908 1.00 79.69 87 SER A N 1
ATOM 666 C CA . SER A 1 87 ? 11.213 -12.410 13.886 1.00 79.69 87 SER A CA 1
ATOM 667 C C . SER A 1 87 ? 11.901 -11.831 12.648 1.00 79.69 87 SER A C 1
ATOM 669 O O . SER A 1 87 ? 12.860 -12.419 12.153 1.00 79.69 87 SER A O 1
ATOM 671 N N . THR A 1 88 ? 11.475 -10.659 12.175 1.00 80.88 88 THR A N 1
ATOM 672 C CA . THR A 1 88 ? 12.117 -9.996 11.028 1.00 80.88 88 THR A CA 1
ATOM 673 C C . THR A 1 88 ? 13.533 -9.523 11.357 1.00 80.88 88 THR A C 1
ATOM 675 O O . THR A 1 88 ? 14.427 -9.706 10.537 1.00 80.88 88 THR A O 1
ATOM 678 N N . LEU A 1 89 ? 13.787 -9.020 12.569 1.00 86.88 89 LEU A N 1
ATOM 679 C CA . LEU A 1 89 ? 15.140 -8.681 13.030 1.00 86.88 89 LEU A CA 1
ATOM 680 C C . LEU A 1 89 ? 16.041 -9.916 13.192 1.00 86.88 89 LEU A C 1
ATOM 682 O O . LEU A 1 89 ? 17.217 -9.855 12.839 1.00 86.88 89 LEU A O 1
ATOM 686 N N . LEU A 1 90 ? 15.500 -11.046 13.659 1.00 84.19 90 LEU A N 1
ATOM 687 C CA . LEU A 1 90 ? 16.231 -12.314 13.757 1.00 84.19 90 LEU A CA 1
ATOM 688 C C . LEU A 1 90 ? 16.632 -12.853 12.375 1.00 84.19 90 LEU A C 1
ATOM 690 O O . LEU A 1 90 ? 17.758 -13.312 12.197 1.00 84.19 90 LEU A O 1
ATOM 694 N N . LEU A 1 91 ? 15.740 -12.769 11.384 1.00 78.81 91 LEU A N 1
ATOM 695 C CA . LEU A 1 91 ? 16.043 -13.183 10.010 1.00 78.81 91 LEU A CA 1
ATOM 696 C C . LEU A 1 91 ? 17.071 -12.263 9.342 1.00 78.81 91 LEU A C 1
ATOM 698 O O . LEU A 1 91 ? 17.955 -12.754 8.647 1.00 78.81 91 LEU A O 1
ATOM 702 N N . VAL A 1 92 ? 17.005 -10.950 9.589 1.00 82.44 92 VAL A N 1
ATOM 703 C CA . VAL A 1 92 ? 18.027 -9.999 9.121 1.00 82.44 92 VAL A CA 1
ATOM 704 C C . VAL A 1 92 ? 19.391 -10.304 9.747 1.00 82.44 92 VAL A C 1
ATOM 706 O O . VAL A 1 92 ? 20.398 -10.253 9.046 1.00 82.44 92 VAL A O 1
ATOM 709 N N . TRP A 1 93 ? 19.432 -10.682 11.028 1.00 76.69 93 TRP A N 1
ATOM 710 C CA . TRP A 1 93 ? 20.669 -11.087 11.704 1.00 76.69 93 TRP A CA 1
ATOM 711 C C . TRP A 1 93 ? 21.278 -12.369 11.115 1.00 76.69 93 TRP A C 1
ATOM 713 O O . TRP A 1 93 ? 22.489 -12.444 10.944 1.00 76.69 93 TRP A O 1
ATOM 723 N N . LEU A 1 94 ? 20.453 -13.358 10.749 1.00 76.88 94 LEU A N 1
ATOM 724 C CA . LEU A 1 94 ? 20.920 -14.594 10.100 1.00 76.88 94 LEU A CA 1
ATOM 725 C C . LEU A 1 94 ? 21.337 -14.399 8.634 1.00 76.88 94 LEU A C 1
ATOM 727 O O . LEU A 1 94 ? 22.109 -15.196 8.109 1.00 76.88 94 LEU A O 1
ATOM 731 N N . ALA A 1 95 ? 20.820 -13.365 7.968 1.00 72.00 95 ALA A N 1
ATOM 732 C CA . ALA A 1 95 ? 21.096 -13.083 6.561 1.00 72.00 95 ALA A CA 1
ATOM 733 C C . ALA A 1 95 ? 22.358 -12.232 6.329 1.00 72.00 95 ALA A C 1
ATOM 735 O O . ALA A 1 95 ? 22.748 -12.057 5.176 1.00 72.00 95 ALA A O 1
ATOM 736 N N . PHE A 1 96 ? 22.996 -11.702 7.379 1.00 78.12 96 PHE A N 1
ATOM 737 C CA . PHE A 1 96 ? 24.281 -11.010 7.266 1.00 78.12 96 PHE A CA 1
ATOM 738 C C . PHE A 1 96 ? 25.430 -12.025 7.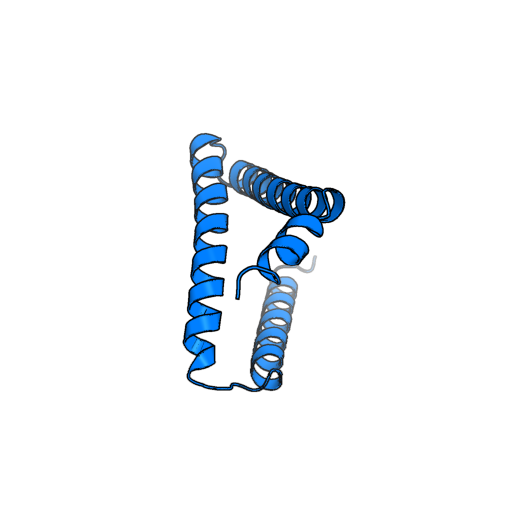390 1.00 78.12 96 PHE A C 1
ATOM 740 O O . PHE A 1 96 ? 25.703 -12.492 8.496 1.00 78.12 96 PHE A O 1
ATOM 747 N N . PRO A 1 97 ? 26.116 -12.391 6.289 1.00 69.94 97 PRO A N 1
ATOM 748 C CA . PRO A 1 97 ? 27.287 -13.248 6.371 1.00 69.94 97 PRO A CA 1
ATOM 749 C C . PRO A 1 97 ? 28.393 -12.479 7.098 1.00 69.94 97 PRO A C 1
ATOM 751 O O . PRO A 1 97 ? 28.815 -11.406 6.664 1.00 69.94 97 PRO A O 1
ATOM 754 N N . THR A 1 98 ? 28.833 -13.009 8.235 1.00 64.50 98 THR A N 1
ATOM 755 C CA . THR A 1 98 ? 30.081 -12.581 8.872 1.00 64.50 98 THR A CA 1
ATOM 756 C C . THR A 1 98 ? 31.252 -12.878 7.922 1.00 64.50 98 THR A C 1
ATOM 758 O O . THR A 1 98 ? 31.215 -13.935 7.286 1.00 64.50 98 THR A O 1
ATOM 761 N N . PRO A 1 99 ? 32.238 -11.970 7.793 1.00 67.25 99 PRO A N 1
ATOM 762 C CA . PRO A 1 99 ? 33.358 -12.103 6.857 1.00 67.25 99 PRO A CA 1
ATOM 763 C C . PRO A 1 99 ? 34.249 -13.318 7.131 1.00 67.25 99 PRO A C 1
ATOM 765 O O . PRO A 1 99 ? 34.335 -13.741 8.308 1.00 67.25 99 PRO A O 1
#

Radius of gyration: 19.99 Å; Cα contacts (8 Å, |Δi|>4): 25; chains: 1; bounding box: 66×37×40 Å

Foldseek 3Di:
DPPPVVVVVVPPPVVVVVVVVVVLVVQLVVQLVVVCVVPVDSVVSNCVSVVVVVVVVVVVVVVVVVCVVPPDDVVVVVVVVVVVVVVVVVVVVVPDDDD

Sequence (99 aa):
MAKAQGKLCLVANSKVLAKTFSWKVLGVLTLFIVSYMLTGSPVASGTIALTYHLLNTVLYYLHEKAWEGHHPSVKAFLASLTSFILSTLLLVWLAFPTP

pLDDT: mean 77.34, std 13.8, range [42.75, 94.38]

Solvent-accessible surface area (backbone atoms only — not comparable to full-atom values): 5680 Å² total; per-residue (Å²): 138,75,76,64,63,62,60,63,62,72,65,62,46,64,68,57,56,49,51,54,50,52,53,50,52,50,53,38,49,54,44,26,53,55,40,24,75,73,65,76,34,69,68,63,12,50,51,51,25,52,50,51,55,52,48,52,53,50,49,52,52,50,49,54,60,60,39,76,78,48,90,74,57,68,66,60,58,50,52,52,50,51,52,51,52,51,50,52,51,49,51,53,59,72,69,55,80,78,132

Mean predicted aligned error: 14.11 Å